Protein AF-A0A2E1SHD7-F1 (afdb_monomer_lite)

Radius of gyration: 12.06 Å; chains: 1; bounding box: 20×36×30 Å

Sequence (66 aa):
MADLSSKEVAEIACIFVNLGAPEKQAAVMASQLIKRAEQIAQERDISKVEATESLLKQVLEARQGH

pLDDT: mean 89.12, std 13.71, range [37.44, 97.81]

Secondary structure (DSSP, 8-state):
--HHHHHHHHHHHHHHHHTT--HHHHHHHHHHHHHHHHHHHHHHT--HHHHHHHHHHHHHHHHH--

Structure (mmCIF, N/CA/C/O backbone):
data_AF-A0A2E1SHD7-F1
#
_entry.id   AF-A0A2E1SHD7-F1
#
loop_
_atom_site.group_PDB
_atom_site.id
_atom_site.type_symbol
_atom_site.label_atom_id
_atom_site.label_alt_id
_atom_site.label_comp_id
_atom_site.label_asym_id
_atom_site.label_entity_id
_atom_site.label_seq_id
_atom_site.pdbx_PDB_ins_code
_atom_site.Cartn_x
_atom_site.Cartn_y
_atom_site.Cartn_z
_atom_site.occupancy
_atom_site.B_iso_or_equiv
_atom_site.auth_seq_id
_atom_site.auth_comp_id
_atom_site.auth_asym_id
_atom_site.auth_atom_id
_atom_site.pdbx_PDB_model_num
ATOM 1 N N . MET A 1 1 ? -0.556 -20.757 11.073 1.00 41.28 1 MET A N 1
ATOM 2 C CA . MET A 1 1 ? -1.366 -19.898 10.181 1.00 41.28 1 MET A CA 1
ATOM 3 C C . MET A 1 1 ? -0.420 -19.020 9.364 1.00 41.28 1 MET A C 1
ATOM 5 O O . MET A 1 1 ? -0.133 -17.916 9.793 1.00 41.28 1 MET A O 1
ATOM 9 N N . ALA A 1 2 ? 0.142 -19.518 8.257 1.00 37.44 2 ALA A N 1
ATOM 10 C CA . ALA A 1 2 ? 1.178 -18.795 7.496 1.00 37.44 2 ALA A CA 1
ATOM 11 C C . ALA A 1 2 ? 0.822 -18.528 6.018 1.00 37.44 2 ALA A C 1
ATOM 13 O O . ALA A 1 2 ? 1.622 -17.936 5.311 1.00 37.44 2 ALA A O 1
ATOM 14 N N . ASP A 1 3 ? -0.372 -18.903 5.550 1.00 52.47 3 ASP A N 1
ATOM 15 C CA . ASP A 1 3 ? -0.657 -18.935 4.103 1.00 52.47 3 A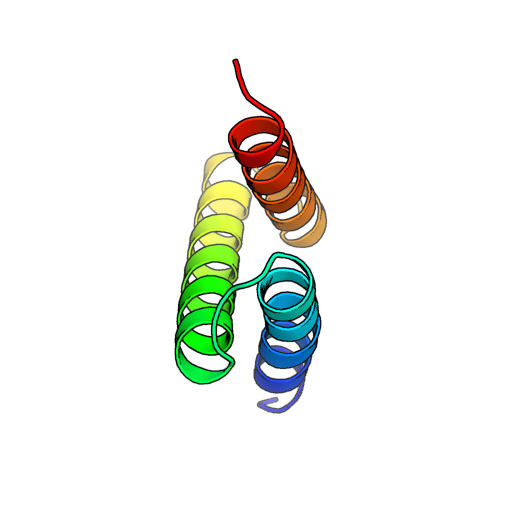SP A CA 1
ATOM 16 C C . ASP A 1 3 ? -1.456 -17.721 3.576 1.00 52.47 3 ASP A C 1
ATOM 18 O O . ASP A 1 3 ? -1.404 -17.381 2.398 1.00 52.47 3 ASP A O 1
ATOM 22 N N . LEU A 1 4 ? -2.152 -16.993 4.459 1.00 56.34 4 LEU A N 1
ATOM 23 C CA . LEU A 1 4 ? -2.994 -15.847 4.072 1.00 56.34 4 LEU A CA 1
ATOM 24 C C . LEU A 1 4 ? -2.177 -14.600 3.700 1.00 56.34 4 LEU A C 1
ATOM 26 O O . LEU A 1 4 ? -2.522 -13.911 2.745 1.00 56.34 4 LEU A O 1
ATOM 30 N N . SER A 1 5 ? -1.078 -14.331 4.414 1.00 65.25 5 SER A N 1
ATOM 31 C CA . SER A 1 5 ? -0.249 -13.134 4.190 1.00 65.25 5 SER A CA 1
ATOM 32 C C . SER A 1 5 ? 0.479 -13.190 2.841 1.00 65.25 5 SER A C 1
ATOM 34 O O . SER A 1 5 ? 0.505 -12.208 2.106 1.00 65.25 5 SER A O 1
ATOM 36 N N . SER A 1 6 ? 0.983 -14.366 2.450 1.00 75.50 6 SER A N 1
ATOM 37 C CA . SER A 1 6 ? 1.622 -14.561 1.143 1.00 75.50 6 SER A CA 1
ATOM 38 C C . SER A 1 6 ? 0.639 -14.415 -0.018 1.00 75.50 6 SER A C 1
ATOM 40 O O . SER A 1 6 ? 0.992 -13.822 -1.037 1.00 75.50 6 SER A O 1
ATOM 42 N N . LYS A 1 7 ? -0.600 -14.899 0.139 1.00 86.00 7 LYS A N 1
ATOM 43 C CA . LYS A 1 7 ? -1.646 -14.725 -0.873 1.00 86.00 7 LYS A CA 1
ATOM 44 C C . LYS A 1 7 ? -2.077 -13.262 -0.996 1.00 86.00 7 LYS A C 1
ATOM 46 O O . LYS A 1 7 ? -2.179 -12.756 -2.104 1.00 86.00 7 LYS A O 1
ATOM 51 N N . GLU A 1 8 ? -2.260 -12.564 0.121 1.00 86.62 8 GLU A N 1
ATOM 52 C CA . GLU A 1 8 ? -2.625 -11.142 0.129 1.00 86.62 8 GLU A CA 1
ATOM 53 C C . GLU A 1 8 ? -1.536 -10.261 -0.515 1.00 86.62 8 GLU A C 1
ATOM 55 O O . GLU A 1 8 ? -1.842 -9.393 -1.333 1.00 86.62 8 GLU A O 1
ATOM 60 N N . VAL A 1 9 ? -0.255 -10.539 -0.232 1.00 90.94 9 VAL A N 1
ATOM 61 C CA . VAL A 1 9 ? 0.883 -9.885 -0.903 1.00 90.94 9 VAL A CA 1
ATOM 62 C C . VAL A 1 9 ? 0.845 -10.127 -2.412 1.00 90.94 9 VAL A C 1
ATOM 64 O O . VAL A 1 9 ? 1.086 -9.191 -3.169 1.00 90.94 9 VAL A O 1
ATOM 67 N N . ALA A 1 10 ? 0.549 -11.349 -2.861 1.00 92.69 10 ALA A N 1
ATOM 68 C CA . ALA A 1 10 ? 0.501 -11.682 -4.284 1.00 92.69 10 ALA A CA 1
ATOM 69 C C . ALA A 1 10 ? -0.637 -10.952 -5.021 1.00 92.69 10 ALA A C 1
ATOM 71 O O . ALA A 1 10 ? -0.413 -10.398 -6.097 1.00 92.69 10 ALA A O 1
ATOM 72 N N . GLU A 1 11 ? -1.827 -10.887 -4.420 1.00 93.12 11 GLU A N 1
ATOM 73 C CA . GLU A 1 11 ? -2.978 -10.170 -4.984 1.00 93.12 11 GLU A CA 1
ATOM 74 C C . GLU A 1 11 ? -2.675 -8.670 -5.122 1.00 93.12 11 GLU A C 1
ATOM 76 O O . GLU A 1 11 ? -2.870 -8.076 -6.183 1.00 93.12 11 GLU A O 1
ATOM 81 N N . ILE A 1 12 ? -2.111 -8.053 -4.079 1.00 93.69 12 ILE A N 1
ATOM 82 C CA . ILE A 1 12 ? -1.745 -6.631 -4.106 1.00 93.69 12 ILE A CA 1
ATOM 83 C C . ILE A 1 12 ? -0.567 -6.380 -5.060 1.00 93.69 12 ILE A C 1
ATOM 85 O O . ILE A 1 12 ? -0.539 -5.370 -5.765 1.00 93.69 12 ILE A O 1
ATOM 89 N N . ALA A 1 13 ? 0.393 -7.302 -5.146 1.00 95.56 13 ALA A N 1
ATOM 90 C CA . ALA A 1 13 ? 1.481 -7.222 -6.116 1.00 95.56 13 ALA A CA 1
ATOM 91 C C . ALA A 1 13 ? 0.947 -7.232 -7.554 1.00 95.56 13 ALA A C 1
ATOM 93 O O . ALA A 1 13 ? 1.417 -6.446 -8.372 1.00 95.56 13 ALA A O 1
ATOM 94 N N . CYS A 1 14 ? -0.076 -8.039 -7.859 1.00 95.62 14 CYS A N 1
ATOM 95 C CA . CYS A 1 14 ? -0.721 -8.031 -9.173 1.00 95.62 14 CYS A CA 1
ATOM 96 C C . CYS A 1 14 ? -1.262 -6.637 -9.532 1.00 95.62 14 CYS A C 1
ATOM 98 O O . CYS A 1 14 ? -1.070 -6.175 -10.657 1.00 95.62 14 CYS A O 1
ATOM 100 N N . ILE A 1 15 ? -1.843 -5.915 -8.566 1.00 93.94 15 ILE A N 1
ATOM 101 C CA . ILE A 1 15 ? -2.282 -4.526 -8.766 1.00 93.94 15 ILE A CA 1
ATOM 102 C C . ILE A 1 15 ? -1.092 -3.656 -9.181 1.00 93.94 15 ILE A C 1
ATOM 104 O O . ILE A 1 15 ? -1.156 -2.989 -10.208 1.00 93.94 15 ILE A O 1
ATOM 108 N N . PHE A 1 16 ? 0.020 -3.693 -8.444 1.00 94.69 16 PHE A N 1
ATOM 109 C CA . PHE A 1 16 ? 1.211 -2.907 -8.784 1.00 94.69 16 PHE A CA 1
ATOM 110 C C . PHE A 1 16 ? 1.816 -3.278 -10.145 1.00 94.69 16 PHE A C 1
ATOM 112 O O . PHE A 1 16 ? 2.245 -2.382 -10.874 1.00 94.69 16 PHE A O 1
ATOM 119 N N . VAL A 1 17 ? 1.800 -4.559 -10.527 1.00 96.44 17 VAL A N 1
ATOM 120 C CA . VAL A 1 17 ? 2.208 -5.004 -11.871 1.00 96.44 17 VAL A CA 1
ATOM 121 C C . VAL A 1 17 ? 1.303 -4.405 -12.943 1.00 96.44 17 VAL A C 1
ATOM 123 O O . VAL A 1 17 ? 1.797 -3.826 -13.909 1.00 96.44 17 VAL A O 1
ATOM 126 N N . ASN A 1 18 ? -0.015 -4.447 -12.745 1.00 93.81 18 ASN A N 1
ATOM 127 C CA . ASN A 1 18 ? -0.983 -3.822 -13.651 1.00 93.81 18 ASN A CA 1
ATOM 128 C C . ASN A 1 18 ? -0.824 -2.292 -13.707 1.00 93.81 18 ASN A C 1
ATOM 130 O O . ASN A 1 18 ? -1.167 -1.653 -14.704 1.00 93.81 18 ASN A O 1
ATOM 134 N N . LEU A 1 19 ? -0.258 -1.690 -12.657 1.00 91.19 19 LEU A N 1
ATOM 135 C CA . LEU A 1 19 ? 0.123 -0.280 -12.628 1.00 91.19 19 LEU A CA 1
ATOM 136 C C . LEU A 1 19 ? 1.484 0.010 -13.292 1.00 91.19 19 LEU A C 1
ATOM 138 O O . LEU A 1 19 ? 1.871 1.174 -13.389 1.00 91.19 19 LEU A O 1
ATOM 142 N N . GLY A 1 20 ? 2.180 -1.008 -13.802 1.00 93.06 20 GLY A N 1
ATOM 143 C CA . GLY A 1 20 ? 3.435 -0.887 -14.546 1.00 93.06 20 GLY A CA 1
ATOM 144 C C . GLY A 1 20 ? 4.705 -1.131 -13.726 1.00 93.06 20 GLY A C 1
ATOM 145 O O . GLY A 1 20 ? 5.799 -0.931 -14.252 1.00 93.06 20 GLY A O 1
ATOM 146 N N . ALA A 1 21 ? 4.600 -1.556 -12.462 1.00 94.25 21 ALA A N 1
ATOM 147 C CA . ALA A 1 21 ? 5.772 -1.945 -11.681 1.00 94.25 21 ALA A CA 1
ATOM 148 C C . ALA A 1 21 ? 6.299 -3.327 -12.123 1.00 94.25 21 ALA A C 1
ATOM 150 O O . ALA A 1 21 ? 5.510 -4.239 -12.373 1.00 94.25 21 ALA A O 1
ATOM 151 N N . PRO A 1 22 ? 7.623 -3.546 -12.172 1.00 96.50 22 PRO A N 1
ATOM 152 C CA . PRO A 1 22 ? 8.177 -4.874 -12.416 1.00 96.50 22 PRO A CA 1
ATOM 153 C C . PRO A 1 22 ? 7.829 -5.824 -11.261 1.00 96.50 22 PRO A C 1
ATOM 155 O O . PRO A 1 22 ? 7.844 -5.417 -10.101 1.00 96.50 22 PRO A O 1
ATOM 158 N N . GLU A 1 23 ? 7.589 -7.106 -11.552 1.00 93.38 23 GLU A N 1
ATOM 159 C CA . GLU A 1 23 ? 7.064 -8.102 -10.593 1.00 93.38 23 GLU A CA 1
ATOM 160 C C . GLU A 1 23 ? 7.816 -8.140 -9.252 1.00 93.38 23 GLU A C 1
ATOM 162 O O . GLU A 1 23 ? 7.212 -8.144 -8.179 1.00 93.38 23 GLU A O 1
ATOM 167 N N . LYS A 1 24 ? 9.155 -8.095 -9.295 1.00 92.56 24 LYS A N 1
ATOM 168 C CA . LYS A 1 24 ? 9.988 -8.068 -8.081 1.00 92.56 24 LYS A CA 1
ATOM 169 C C . LYS A 1 24 ? 9.735 -6.823 -7.231 1.00 92.56 24 LYS A C 1
ATOM 171 O O . LYS A 1 24 ? 9.689 -6.916 -6.008 1.00 92.56 24 LYS A O 1
ATOM 176 N N . GLN A 1 25 ? 9.577 -5.664 -7.866 1.00 94.31 25 GLN A N 1
ATOM 177 C CA . GLN A 1 25 ? 9.294 -4.413 -7.168 1.00 94.31 25 GLN A CA 1
ATOM 178 C C . GLN A 1 25 ? 7.847 -4.377 -6.674 1.00 94.31 25 GLN A C 1
ATOM 180 O O . GLN A 1 25 ? 7.609 -3.951 -5.550 1.00 94.31 25 GLN A O 1
ATOM 185 N N . ALA A 1 26 ? 6.904 -4.904 -7.454 1.00 95.88 26 ALA A N 1
ATOM 186 C CA . ALA A 1 26 ? 5.505 -5.027 -7.071 1.00 95.88 26 ALA A CA 1
ATOM 187 C C . ALA A 1 26 ? 5.316 -5.854 -5.786 1.00 95.88 26 ALA A C 1
ATOM 189 O O . ALA A 1 26 ? 4.583 -5.434 -4.893 1.00 95.88 26 ALA A O 1
ATOM 190 N N . ALA A 1 27 ? 6.037 -6.971 -5.636 1.00 93.94 27 ALA A N 1
ATOM 191 C CA . ALA A 1 27 ? 6.018 -7.777 -4.411 1.00 93.94 27 ALA A CA 1
ATOM 192 C C . ALA A 1 27 ? 6.552 -7.014 -3.181 1.00 93.94 27 ALA A C 1
ATOM 194 O O . ALA A 1 27 ? 5.994 -7.109 -2.081 1.00 93.94 27 ALA A O 1
ATOM 195 N N . VAL A 1 28 ? 7.617 -6.225 -3.364 1.00 95.25 28 VAL A N 1
ATOM 196 C CA . VAL A 1 28 ? 8.175 -5.369 -2.305 1.00 95.25 28 VAL A CA 1
ATOM 197 C C . VAL A 1 28 ? 7.179 -4.274 -1.921 1.00 95.25 28 VAL A C 1
ATOM 199 O O . VAL A 1 28 ? 6.912 -4.090 -0.733 1.00 95.25 28 VAL A O 1
ATOM 202 N N . MET A 1 29 ? 6.588 -3.593 -2.905 1.00 95.06 29 MET A N 1
ATOM 203 C CA . MET A 1 29 ? 5.591 -2.542 -2.684 1.00 95.06 29 MET A CA 1
ATOM 204 C C . MET A 1 29 ? 4.341 -3.080 -1.985 1.00 95.06 29 MET A C 1
ATOM 206 O O . MET A 1 29 ? 3.880 -2.475 -1.022 1.00 95.06 29 MET A O 1
ATOM 210 N N . ALA A 1 30 ? 3.839 -4.247 -2.394 1.00 95.56 30 ALA A N 1
ATOM 211 C CA . ALA A 1 30 ? 2.719 -4.919 -1.741 1.00 95.56 30 ALA A CA 1
ATOM 212 C C . ALA A 1 30 ? 3.009 -5.224 -0.268 1.00 95.56 30 ALA A C 1
ATOM 214 O O . ALA A 1 30 ? 2.221 -4.880 0.611 1.00 95.56 30 ALA A O 1
ATOM 215 N N . SER A 1 31 ? 4.187 -5.783 0.017 1.00 94.69 31 SER A N 1
ATOM 216 C CA . SER A 1 31 ? 4.608 -6.079 1.390 1.00 94.69 31 SER A CA 1
ATOM 217 C C . SER A 1 31 ? 4.717 -4.816 2.251 1.00 94.69 31 SER A C 1
ATOM 219 O O . SER A 1 31 ? 4.376 -4.832 3.433 1.00 94.69 31 SER A O 1
ATOM 221 N N . GLN A 1 32 ? 5.205 -3.713 1.678 1.00 95.56 32 GLN A N 1
ATOM 222 C CA . GLN A 1 32 ? 5.299 -2.425 2.368 1.00 95.56 32 GLN A CA 1
ATOM 223 C C . GLN A 1 32 ? 3.920 -1.803 2.610 1.00 95.56 32 GLN A C 1
ATOM 225 O O . GLN A 1 32 ? 3.669 -1.300 3.705 1.00 95.56 32 GLN A O 1
ATOM 230 N N . LEU A 1 33 ? 3.023 -1.873 1.623 1.00 95.62 33 LEU A N 1
ATOM 231 C CA . LEU A 1 33 ? 1.665 -1.349 1.728 1.00 95.62 33 LEU A CA 1
ATOM 232 C C . LEU A 1 33 ? 0.884 -2.063 2.832 1.00 95.62 33 LEU A C 1
ATOM 234 O O . LEU A 1 33 ? 0.285 -1.391 3.664 1.00 95.62 33 LEU A O 1
ATOM 238 N N . ILE A 1 34 ? 0.956 -3.397 2.901 1.00 94.69 34 ILE A N 1
ATOM 239 C CA . ILE A 1 34 ? 0.287 -4.184 3.949 1.00 94.69 34 ILE A CA 1
ATOM 240 C C . ILE A 1 34 ? 0.810 -3.801 5.335 1.00 94.69 34 ILE A C 1
ATOM 242 O O . ILE A 1 34 ? 0.016 -3.492 6.219 1.00 94.69 34 ILE A O 1
ATOM 246 N N . LYS A 1 35 ? 2.137 -3.734 5.518 1.00 95.12 35 LYS A N 1
ATOM 247 C CA . LYS A 1 35 ? 2.730 -3.311 6.799 1.00 95.12 35 LYS A CA 1
ATOM 248 C C . LYS A 1 35 ? 2.248 -1.924 7.215 1.00 95.12 35 LYS A C 1
ATOM 250 O O . LYS A 1 35 ? 1.967 -1.692 8.388 1.00 95.12 35 LYS A O 1
ATOM 255 N N . ARG A 1 36 ? 2.137 -0.995 6.260 1.00 96.50 36 ARG A N 1
ATOM 256 C CA . ARG A 1 36 ? 1.628 0.350 6.537 1.00 96.50 36 ARG A CA 1
ATOM 257 C C . ARG A 1 36 ? 0.132 0.335 6.856 1.00 96.50 36 ARG A C 1
ATOM 259 O O . ARG A 1 36 ? -0.283 1.062 7.753 1.00 96.50 36 ARG A O 1
ATOM 266 N N . ALA A 1 37 ? -0.656 -0.495 6.177 1.00 95.69 37 ALA A N 1
ATOM 267 C CA . ALA A 1 37 ? -2.076 -0.674 6.462 1.00 95.69 37 ALA A CA 1
ATOM 268 C C . ALA A 1 37 ? -2.303 -1.227 7.875 1.00 95.69 37 ALA A C 1
ATOM 270 O O . ALA A 1 37 ? -3.165 -0.725 8.586 1.00 95.69 37 ALA A O 1
ATOM 271 N N . GLU A 1 38 ? -1.503 -2.205 8.308 1.00 95.12 38 GLU A N 1
ATOM 272 C CA . GLU A 1 38 ? -1.559 -2.753 9.669 1.00 95.12 38 GLU A CA 1
ATOM 273 C C . GLU A 1 38 ? -1.252 -1.690 10.728 1.00 95.12 38 GLU A C 1
ATOM 275 O O . GLU A 1 38 ? -1.967 -1.596 11.724 1.00 95.12 38 GLU A O 1
ATOM 280 N N . GLN A 1 39 ? -0.238 -0.852 10.497 1.00 97.00 39 GLN A N 1
ATOM 281 C CA . GLN A 1 39 ? 0.051 0.276 11.384 1.00 97.00 39 GLN A CA 1
ATOM 282 C C . GLN A 1 39 ? -1.117 1.265 11.441 1.00 97.00 39 GLN A C 1
ATOM 284 O O . GLN A 1 39 ? -1.575 1.594 12.527 1.00 97.00 39 GLN A O 1
ATOM 289 N N . ILE A 1 40 ? -1.648 1.692 10.292 1.00 96.75 40 ILE A N 1
ATOM 290 C CA . ILE A 1 40 ? -2.764 2.649 10.237 1.00 96.75 40 ILE A CA 1
ATOM 291 C C . ILE A 1 40 ? -4.015 2.084 10.916 1.00 96.75 40 ILE A C 1
ATOM 293 O O . ILE A 1 40 ? -4.699 2.818 11.623 1.00 96.75 40 ILE A O 1
ATOM 297 N N . ALA A 1 41 ? -4.306 0.799 10.711 1.00 96.69 41 ALA A N 1
ATOM 298 C CA . ALA A 1 41 ? -5.421 0.111 11.350 1.00 96.69 41 ALA A CA 1
ATOM 299 C C . ALA A 1 41 ? -5.331 0.193 12.879 1.00 96.69 41 ALA A C 1
ATOM 301 O O . ALA A 1 41 ? -6.309 0.545 13.531 1.00 96.69 41 ALA A O 1
ATOM 302 N N . GLN A 1 42 ? -4.138 -0.040 13.436 1.00 97.19 42 GLN A N 1
ATOM 303 C CA . GLN A 1 42 ? -3.884 0.095 14.872 1.00 97.19 42 GLN A CA 1
ATOM 304 C C . GLN A 1 42 ? -3.934 1.555 15.343 1.00 97.19 42 GLN A C 1
ATOM 306 O O . GLN A 1 42 ? -4.530 1.845 16.374 1.00 97.19 42 GLN A O 1
ATOM 311 N N . GLU A 1 43 ? -3.323 2.483 14.600 1.00 97.81 43 GLU A N 1
ATOM 312 C CA . GLU A 1 43 ? -3.250 3.905 14.967 1.00 97.81 43 GLU A CA 1
ATOM 313 C C . GLU A 1 43 ? -4.619 4.604 14.920 1.00 97.81 43 GLU A C 1
ATOM 315 O O . GLU A 1 43 ? -4.836 5.577 15.641 1.00 97.81 43 GLU A O 1
ATOM 320 N N . ARG A 1 44 ? -5.528 4.150 14.049 1.00 95.94 44 ARG A N 1
ATOM 321 C CA . ARG A 1 44 ? -6.824 4.799 13.790 1.00 95.94 44 ARG A CA 1
ATOM 322 C C . ARG A 1 44 ? -8.038 3.994 14.254 1.00 95.94 44 ARG A C 1
ATOM 324 O O . ARG A 1 44 ? -9.147 4.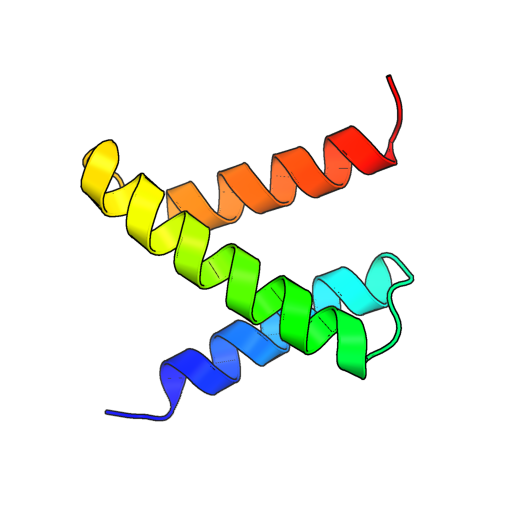463 14.031 1.00 95.94 44 ARG A O 1
ATOM 331 N N . ASP A 1 45 ? -7.828 2.831 14.870 1.00 95.94 45 ASP A N 1
ATOM 332 C CA . ASP A 1 45 ? -8.887 1.895 15.283 1.00 95.94 45 ASP A CA 1
ATOM 333 C C . ASP A 1 45 ? -9.856 1.557 14.129 1.00 95.94 45 ASP A C 1
ATOM 335 O O . ASP A 1 45 ? -11.075 1.640 14.247 1.00 95.94 45 ASP A O 1
ATOM 339 N N . ILE A 1 46 ? -9.293 1.221 12.964 1.00 97.25 46 ILE A N 1
ATOM 340 C CA . ILE A 1 46 ? -10.047 0.804 11.769 1.00 97.25 46 ILE A CA 1
ATOM 341 C C . ILE A 1 46 ? -9.608 -0.583 11.312 1.00 97.25 46 ILE A C 1
ATOM 343 O O . ILE A 1 46 ? -8.564 -1.096 11.719 1.00 97.25 46 ILE A O 1
ATOM 347 N N . SER A 1 47 ? -10.370 -1.198 10.410 1.00 96.25 47 SER A N 1
ATOM 348 C CA . SER A 1 47 ? -9.998 -2.512 9.890 1.00 96.25 47 SER A CA 1
ATOM 349 C C . SER A 1 47 ? -8.769 -2.438 8.975 1.00 96.25 47 SER A C 1
ATOM 351 O O . SER A 1 47 ? -8.600 -1.502 8.192 1.00 96.25 47 SER A O 1
ATOM 353 N N . LYS A 1 48 ? -7.942 -3.494 8.977 1.00 93.38 48 LYS A N 1
ATOM 354 C CA . LYS A 1 48 ? -6.815 -3.649 8.032 1.00 93.38 48 LYS A CA 1
ATOM 355 C C . LYS A 1 48 ? -7.259 -3.515 6.570 1.00 93.38 48 LYS A C 1
ATOM 357 O O . LYS A 1 48 ? -6.540 -2.928 5.763 1.00 93.38 48 LYS A O 1
ATOM 362 N N . VAL A 1 49 ? -8.436 -4.050 6.234 1.00 93.25 49 VAL A N 1
ATOM 363 C CA . VAL A 1 49 ? -9.023 -3.954 4.888 1.00 93.25 49 VAL A CA 1
ATOM 364 C C . VAL A 1 49 ? -9.257 -2.489 4.513 1.00 93.25 49 VAL A C 1
ATOM 366 O O . VAL A 1 49 ? -8.729 -2.042 3.500 1.00 93.25 49 VAL A O 1
ATOM 369 N N . GLU A 1 50 ? -9.915 -1.715 5.379 1.00 95.44 50 GLU A N 1
ATOM 370 C CA . GLU A 1 50 ? -10.188 -0.290 5.146 1.00 95.44 50 GLU A CA 1
ATOM 371 C C . GLU A 1 50 ? -8.899 0.530 4.994 1.00 95.44 50 GLU A C 1
ATOM 373 O O . GLU A 1 50 ? -8.779 1.375 4.102 1.00 95.44 50 GLU A O 1
ATOM 378 N N . ALA A 1 51 ? -7.896 0.257 5.834 1.00 96.50 51 ALA A N 1
ATOM 379 C CA . ALA A 1 51 ? -6.592 0.904 5.736 1.00 96.50 51 ALA A CA 1
ATOM 380 C C . ALA A 1 51 ? -5.875 0.565 4.414 1.00 96.50 51 ALA A C 1
ATOM 382 O O . ALA A 1 51 ? -5.289 1.445 3.779 1.00 96.50 51 ALA A O 1
ATOM 383 N N . THR A 1 52 ? -5.952 -0.694 3.973 1.00 94.88 52 THR A N 1
ATOM 384 C CA . THR A 1 52 ? -5.374 -1.165 2.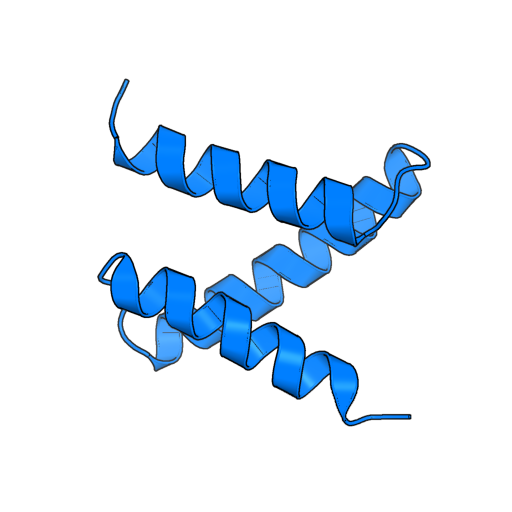703 1.00 94.88 52 THR A CA 1
ATOM 385 C C . THR A 1 52 ? -6.058 -0.499 1.509 1.00 94.88 52 THR A C 1
ATOM 387 O O . THR A 1 52 ? -5.378 0.015 0.622 1.00 94.88 52 THR A O 1
ATOM 390 N N . GLU A 1 53 ? -7.392 -0.438 1.504 1.00 94.62 53 GLU A N 1
ATOM 391 C CA . GLU A 1 53 ? -8.168 0.246 0.464 1.00 94.62 53 GLU A CA 1
ATOM 392 C C . GLU A 1 53 ? -7.816 1.734 0.374 1.00 94.62 53 GLU A C 1
ATOM 394 O O . GLU A 1 53 ? -7.638 2.266 -0.722 1.00 94.62 53 GLU A O 1
ATOM 399 N N . SER A 1 54 ? -7.671 2.408 1.518 1.00 95.56 54 SER A N 1
ATOM 400 C CA . SER A 1 54 ? -7.277 3.819 1.575 1.00 95.56 54 SER A CA 1
ATOM 401 C C . SER A 1 54 ? -5.887 4.063 0.977 1.00 95.56 54 SER A C 1
ATOM 403 O O . SER A 1 54 ? -5.691 5.023 0.230 1.00 95.56 54 SER A O 1
ATOM 405 N N . LEU A 1 55 ? -4.917 3.188 1.259 1.00 95.44 55 LEU A N 1
ATOM 406 C CA . LEU A 1 55 ? -3.574 3.286 0.680 1.00 95.44 55 LEU A CA 1
ATOM 407 C C . LEU A 1 55 ? -3.572 3.011 -0.827 1.00 95.44 55 LEU A C 1
ATOM 409 O O . LEU A 1 55 ? -2.904 3.721 -1.575 1.00 95.44 55 LEU A O 1
ATOM 413 N N .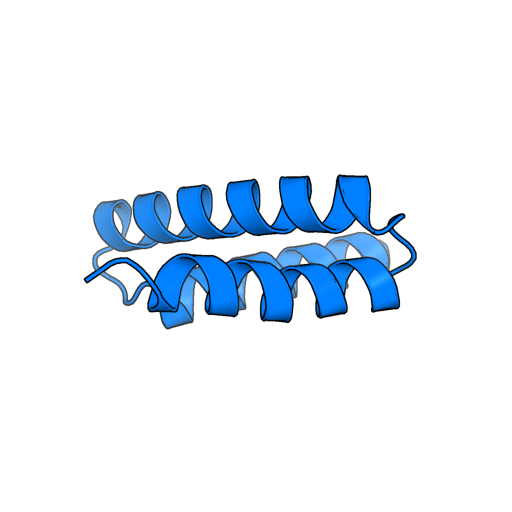 LEU A 1 56 ? -4.333 2.017 -1.292 1.00 94.25 56 LEU A N 1
ATOM 414 C CA . LEU A 1 56 ? -4.446 1.722 -2.722 1.00 94.25 56 LEU A CA 1
ATOM 415 C C . LEU A 1 56 ? -5.104 2.872 -3.491 1.00 94.25 56 LEU A C 1
ATOM 417 O O . LEU A 1 56 ? -4.622 3.225 -4.565 1.00 94.25 56 LEU A O 1
ATOM 421 N N . LYS A 1 57 ? -6.146 3.505 -2.932 1.00 94.06 57 LYS A N 1
ATOM 422 C CA . LYS A 1 57 ? -6.745 4.721 -3.510 1.00 94.06 57 LYS A CA 1
ATOM 423 C C . LYS A 1 57 ? -5.708 5.830 -3.672 1.00 94.06 57 LYS A C 1
ATOM 425 O O . LYS A 1 57 ? -5.528 6.308 -4.785 1.00 94.06 57 LYS A O 1
ATOM 430 N N . GLN A 1 58 ? -4.935 6.120 -2.625 1.00 93.38 58 GLN A N 1
ATOM 431 C CA . GLN A 1 58 ? -3.865 7.122 -2.683 1.00 93.38 58 GLN A CA 1
ATOM 432 C C . GLN A 1 58 ? -2.816 6.811 -3.760 1.00 93.38 58 GLN A C 1
ATOM 434 O O . GLN A 1 58 ? -2.365 7.718 -4.453 1.00 93.38 58 GLN A O 1
ATOM 439 N N . VAL A 1 59 ? -2.433 5.541 -3.939 1.00 91.31 59 VAL A N 1
ATOM 440 C CA . VAL A 1 59 ? -1.512 5.125 -5.015 1.00 91.31 59 VAL A CA 1
ATOM 441 C C . VAL A 1 59 ? -2.107 5.407 -6.398 1.00 91.31 59 VAL A C 1
ATOM 443 O O . VAL A 1 59 ? -1.403 5.898 -7.282 1.00 91.31 59 VAL A O 1
ATOM 446 N N . LEU A 1 60 ? -3.389 5.094 -6.598 1.00 89.94 60 LEU A N 1
ATOM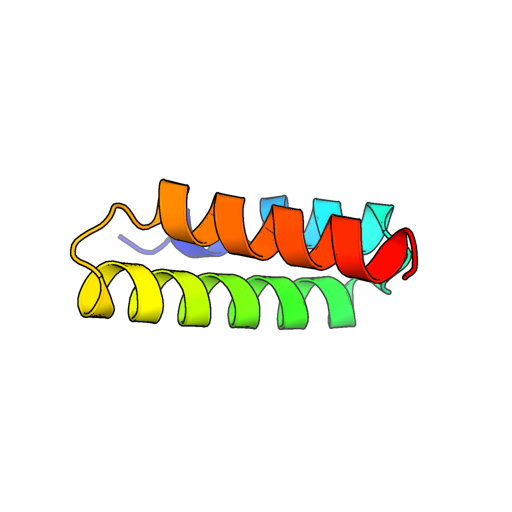 447 C CA . LEU A 1 60 ? -4.084 5.338 -7.863 1.00 89.94 60 LEU A CA 1
ATOM 448 C C . LEU A 1 60 ? -4.219 6.837 -8.148 1.00 89.94 60 LEU A C 1
ATOM 450 O O . LEU A 1 60 ? -3.926 7.265 -9.262 1.00 89.94 60 LEU A O 1
ATOM 454 N N . GLU A 1 61 ? -4.601 7.627 -7.147 1.00 90.38 61 GLU A N 1
ATOM 455 C CA . GLU A 1 61 ? -4.729 9.084 -7.240 1.00 90.38 61 GLU A CA 1
ATOM 456 C C . GLU A 1 61 ? -3.374 9.748 -7.522 1.00 90.38 61 GLU A C 1
ATOM 458 O O . GLU A 1 61 ? -3.256 10.542 -8.452 1.00 90.38 61 GLU A O 1
ATOM 463 N N . ALA A 1 62 ? -2.315 9.351 -6.808 1.00 87.56 62 ALA A N 1
ATOM 464 C CA . ALA A 1 62 ? -0.961 9.861 -7.031 1.00 87.56 62 ALA A CA 1
ATOM 465 C C . ALA A 1 62 ? -0.446 9.561 -8.448 1.00 87.56 62 ALA A C 1
ATOM 467 O O . ALA A 1 62 ? 0.317 10.344 -9.012 1.00 87.56 62 ALA A O 1
ATOM 468 N N . ARG A 1 63 ? -0.869 8.437 -9.040 1.00 83.19 63 ARG A N 1
ATOM 469 C CA . ARG A 1 63 ? -0.533 8.082 -10.423 1.00 83.19 63 ARG A CA 1
ATOM 470 C C . ARG A 1 63 ? -1.332 8.886 -11.448 1.00 83.19 63 ARG A C 1
ATOM 472 O O . ARG A 1 63 ? -0.800 9.178 -12.515 1.00 83.19 63 ARG A O 1
ATOM 479 N N . GLN A 1 64 ? -2.594 9.197 -11.159 1.00 78.69 64 GLN A N 1
ATOM 480 C CA . GLN A 1 64 ? -3.464 9.953 -12.067 1.00 78.69 64 GLN A CA 1
ATOM 48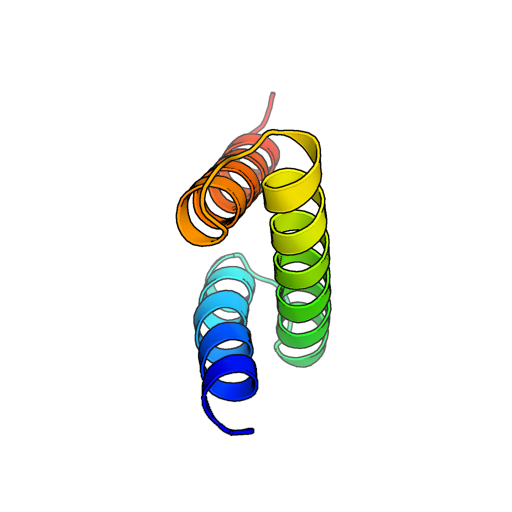1 C C . GLN A 1 64 ? -3.091 11.437 -12.165 1.00 78.69 64 GLN A C 1
ATOM 483 O O . GLN A 1 64 ? -3.539 12.101 -13.095 1.00 78.69 64 GLN A O 1
ATOM 488 N N . GLY A 1 65 ? -2.199 11.908 -11.294 1.00 67.69 65 GLY A N 1
ATOM 489 C CA . GLY A 1 65 ? -1.660 13.255 -11.355 1.00 67.69 65 GLY A CA 1
ATOM 490 C C . GLY A 1 65 ? -2.541 14.247 -10.608 1.00 67.69 65 GLY A C 1
ATOM 491 O O . GLY A 1 65 ? -3.742 14.366 -10.841 1.00 67.69 65 GLY A O 1
ATOM 492 N N . HIS A 1 66 ? -1.883 14.962 -9.705 1.00 46.16 66 HIS A N 1
ATOM 493 C CA . HIS A 1 66 ? -2.150 16.373 -9.486 1.00 46.16 66 HIS A CA 1
ATOM 494 C C . HIS A 1 66 ? -1.754 17.163 -10.742 1.00 46.16 66 HIS A C 1
ATOM 496 O O . HIS A 1 66 ? -0.735 16.774 -11.365 1.00 46.16 66 HIS A O 1
#

Foldseek 3Di:
DPPPLVVQLQVQLVVVVVVVDDSVVSSVVSNVLLVQLVVCCVVVVHDSVVSSVVSVVVVVVVSVHD